Protein AF-A0A7X8GP42-F1 (afdb_monomer_lite)

Radius of gyration: 11.69 Å; chains: 1; bounding box: 27×23×25 Å

Secondary structure (DSSP, 8-state):
--HHHHHHHTTGGGT--GGGGTT-------SSGGG-HHHHHHHHHHHHSSS-------

Structure (mmCIF, N/CA/C/O backbone):
data_AF-A0A7X8GP42-F1
#
_entry.id   AF-A0A7X8GP42-F1
#
loop_
_atom_site.group_PDB
_atom_site.id
_atom_s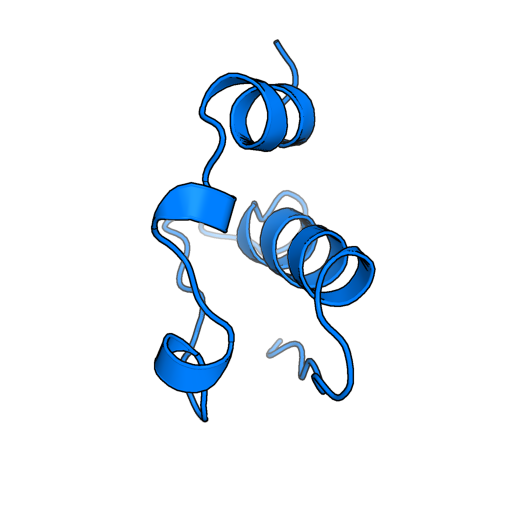ite.type_symbol
_atom_site.label_atom_id
_atom_site.label_alt_id
_atom_site.label_comp_id
_atom_site.label_asym_id
_atom_site.label_entity_id
_atom_site.label_seq_id
_atom_site.pdbx_PDB_ins_code
_atom_site.Cartn_x
_atom_site.Cartn_y
_atom_site.Cartn_z
_atom_site.occupancy
_atom_site.B_iso_or_equiv
_atom_site.auth_seq_id
_atom_site.auth_comp_id
_atom_site.auth_asym_id
_atom_site.auth_atom_id
_atom_site.pdbx_PDB_model_num
ATOM 1 N N . ALA A 1 1 ? 12.625 13.411 7.809 1.00 65.00 1 ALA A N 1
ATOM 2 C CA . ALA A 1 1 ? 11.973 12.134 8.167 1.00 65.00 1 ALA A CA 1
ATOM 3 C C . ALA A 1 1 ? 12.190 11.129 7.038 1.00 65.00 1 ALA A C 1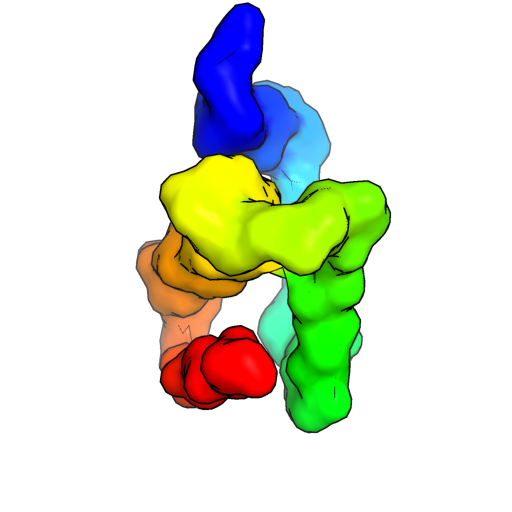
ATOM 5 O O . ALA A 1 1 ? 12.281 11.556 5.892 1.00 65.00 1 ALA A O 1
ATOM 6 N N . THR A 1 2 ? 12.315 9.832 7.332 1.00 89.31 2 THR A N 1
ATOM 7 C CA . THR A 1 2 ? 12.355 8.787 6.290 1.00 89.31 2 THR A CA 1
ATOM 8 C C . THR A 1 2 ? 10.969 8.624 5.653 1.00 89.31 2 THR A C 1
ATOM 10 O O . THR A 1 2 ? 9.966 8.997 6.260 1.00 89.31 2 THR A O 1
ATOM 13 N N . TYR A 1 3 ? 10.886 8.056 4.445 1.00 91.00 3 TYR A N 1
ATOM 14 C CA . TYR A 1 3 ? 9.606 7.864 3.745 1.00 91.00 3 TYR A CA 1
ATOM 15 C C . TYR A 1 3 ? 8.565 7.106 4.590 1.00 91.00 3 TYR A C 1
ATOM 17 O O . TYR A 1 3 ? 7.426 7.544 4.704 1.00 91.00 3 TYR A O 1
ATOM 25 N N . LEU A 1 4 ? 8.968 6.018 5.257 1.00 93.38 4 LEU A N 1
ATOM 26 C CA . LEU A 1 4 ? 8.071 5.233 6.114 1.00 93.38 4 LEU A CA 1
ATOM 27 C C . LEU A 1 4 ? 7.611 6.005 7.358 1.00 93.38 4 LEU A C 1
ATOM 29 O O . LEU A 1 4 ? 6.450 5.901 7.742 1.00 93.38 4 LEU A O 1
ATOM 33 N N . ALA A 1 5 ? 8.486 6.823 7.954 1.00 95.44 5 ALA A N 1
ATOM 34 C CA . ALA A 1 5 ? 8.103 7.673 9.079 1.00 95.44 5 ALA A CA 1
ATOM 35 C C . ALA A 1 5 ? 7.018 8.686 8.677 1.00 95.44 5 ALA A C 1
ATOM 37 O O . ALA A 1 5 ? 6.106 8.939 9.458 1.00 95.44 5 ALA A O 1
ATOM 38 N N . LEU A 1 6 ? 7.061 9.201 7.440 1.00 95.94 6 LEU A N 1
ATOM 39 C CA . LEU A 1 6 ? 6.023 10.098 6.923 1.00 95.94 6 LEU A CA 1
ATOM 40 C C . LEU A 1 6 ? 4.664 9.404 6.758 1.00 95.94 6 LEU A C 1
ATOM 42 O O . LEU A 1 6 ? 3.638 10.060 6.930 1.00 95.94 6 LEU A O 1
ATOM 46 N N . LEU A 1 7 ? 4.626 8.107 6.425 1.00 95.19 7 LEU A N 1
ATOM 47 C CA . LEU A 1 7 ? 3.363 7.358 6.327 1.00 95.19 7 LEU A CA 1
ATOM 48 C C . LEU A 1 7 ? 2.676 7.241 7.694 1.00 95.19 7 LEU A C 1
ATOM 50 O O . LEU A 1 7 ? 1.462 7.442 7.792 1.00 95.19 7 LEU A O 1
ATOM 54 N N . GLU A 1 8 ? 3.459 6.966 8.739 1.00 95.62 8 GLU A N 1
ATOM 55 C CA . GLU A 1 8 ? 2.978 6.906 10.123 1.00 95.62 8 GLU A CA 1
ATOM 56 C C . GLU A 1 8 ? 2.533 8.294 10.613 1.00 95.62 8 GLU A C 1
ATOM 58 O O . GLU A 1 8 ? 1.408 8.450 11.088 1.00 95.62 8 GLU A O 1
ATOM 63 N N . GLU A 1 9 ? 3.375 9.321 10.433 1.00 97.50 9 GLU A N 1
ATOM 64 C CA . GLU A 1 9 ? 3.105 10.703 10.863 1.00 97.50 9 GLU A CA 1
ATOM 65 C C . GLU A 1 9 ? 1.816 11.254 10.239 1.00 97.50 9 GLU A C 1
ATOM 67 O O . GLU A 1 9 ? 0.994 11.866 10.920 1.00 97.50 9 GLU A O 1
ATOM 72 N N . ARG A 1 10 ? 1.594 10.977 8.948 1.00 96.94 10 ARG A N 1
ATOM 73 C CA . ARG A 1 10 ? 0.392 11.408 8.217 1.00 96.94 10 ARG A CA 1
ATOM 74 C C . ARG A 1 10 ? -0.838 10.545 8.492 1.00 96.94 10 ARG A C 1
ATOM 76 O O . ARG A 1 10 ? -1.909 10.852 7.976 1.00 96.94 10 ARG A O 1
ATOM 83 N N . GLN A 1 11 ? -0.705 9.477 9.279 1.00 96.38 11 GLN A N 1
ATOM 84 C CA . GLN A 1 11 ? -1.796 8.576 9.658 1.00 96.38 11 GLN A CA 1
ATOM 85 C C . GLN A 1 11 ? -2.597 8.060 8.454 1.00 96.38 11 GLN A C 1
ATOM 87 O O . GLN A 1 11 ? -3.829 7.994 8.492 1.00 96.38 11 GLN A O 1
ATOM 92 N N . VAL A 1 12 ? -1.901 7.681 7.378 1.00 96.25 12 VAL A N 1
ATOM 93 C CA . VAL A 1 12 ? -2.528 7.376 6.078 1.00 96.25 12 VAL A CA 1
ATOM 94 C C . VAL A 1 12 ? -3.572 6.252 6.142 1.00 96.25 12 VAL A C 1
ATOM 96 O O . VAL A 1 12 ? -4.495 6.230 5.340 1.00 96.25 12 VAL A O 1
ATOM 99 N N . LEU A 1 13 ? -3.508 5.357 7.134 1.00 96.62 13 LEU A N 1
ATOM 100 C CA . LEU A 1 13 ? -4.495 4.281 7.342 1.00 96.62 13 LEU A CA 1
ATOM 101 C C . LEU A 1 13 ? -5.888 4.778 7.777 1.00 96.62 13 LEU A C 1
ATOM 103 O O . LEU A 1 13 ? -6.868 4.022 7.748 1.00 96.62 13 LEU A O 1
ATOM 107 N N . LYS A 1 14 ? -6.009 6.044 8.196 1.00 97.06 14 LYS A N 1
ATOM 108 C CA . LYS A 1 14 ? -7.318 6.660 8.451 1.00 97.06 14 LYS A CA 1
ATOM 109 C C . LYS A 1 14 ? -8.127 6.782 7.160 1.00 97.06 14 LYS A C 1
ATOM 111 O O . LYS A 1 14 ? -9.335 6.562 7.197 1.00 97.06 14 LYS A O 1
ATOM 116 N N . THR A 1 15 ? -7.463 7.073 6.044 1.00 95.62 15 THR A N 1
ATOM 117 C CA . THR A 1 15 ? -8.090 7.296 4.734 1.00 95.62 15 THR A CA 1
ATOM 118 C C . THR A 1 15 ? -7.926 6.109 3.793 1.00 95.62 15 THR A C 1
ATOM 120 O O . THR A 1 15 ? -8.879 5.743 3.113 1.00 95.62 15 THR A O 1
ATOM 123 N N . LEU A 1 16 ? -6.752 5.478 3.766 1.00 95.88 16 LEU A N 1
ATOM 124 C CA . LEU A 1 16 ? -6.486 4.314 2.928 1.00 95.88 16 LEU A CA 1
ATOM 125 C C . LEU A 1 16 ? -7.087 3.057 3.554 1.00 95.88 16 LEU A C 1
ATOM 127 O O . LEU A 1 16 ? -6.856 2.763 4.730 1.00 95.88 16 LEU A O 1
ATOM 131 N N . LYS A 1 17 ? -7.828 2.300 2.748 1.00 95.25 17 LYS A N 1
ATOM 132 C CA . LYS A 1 17 ? -8.484 1.052 3.138 1.00 95.25 17 LYS A CA 1
ATOM 133 C C . LYS A 1 17 ? -8.168 -0.037 2.112 1.00 95.25 17 LYS A C 1
ATOM 135 O O . LYS A 1 17 ? -8.117 0.301 0.929 1.00 95.25 17 LYS A O 1
ATOM 140 N N . PRO A 1 18 ? -7.947 -1.297 2.526 1.00 94.88 18 PRO A N 1
ATOM 141 C CA . PRO A 1 18 ? -7.530 -2.366 1.617 1.00 94.88 18 PRO A CA 1
ATOM 142 C C . PRO A 1 18 ? -8.520 -2.592 0.465 1.00 94.88 18 PRO A C 1
ATOM 144 O O . PRO A 1 18 ? -8.099 -2.915 -0.641 1.00 94.88 18 PRO A O 1
ATOM 147 N N . GLU A 1 19 ? -9.812 -2.332 0.671 1.00 94.12 19 GLU A N 1
ATOM 148 C CA . GLU A 1 19 ? -10.856 -2.464 -0.353 1.00 94.12 19 GLU A CA 1
ATOM 149 C C . GLU A 1 19 ? -10.637 -1.506 -1.533 1.00 94.12 19 GLU A C 1
ATOM 151 O O . GLU A 1 19 ? -10.943 -1.841 -2.673 1.00 94.12 19 GLU A O 1
ATOM 156 N N . GLY A 1 20 ? -10.053 -0.329 -1.281 1.00 93.38 20 GLY A N 1
ATOM 157 C CA . GLY A 1 20 ? -9.692 0.631 -2.329 1.00 93.38 20 GLY A CA 1
ATOM 158 C C . GLY A 1 20 ? -8.449 0.236 -3.132 1.00 93.38 20 GLY A C 1
ATOM 159 O O . GLY A 1 20 ? -8.087 0.936 -4.074 1.00 93.38 20 GLY A O 1
ATOM 160 N N . PHE A 1 21 ? -7.782 -0.854 -2.745 1.00 94.81 21 PHE A N 1
ATOM 161 C CA . PHE A 1 21 ? -6.553 -1.346 -3.359 1.00 94.81 21 PHE A CA 1
ATOM 162 C C . PHE A 1 21 ? -6.747 -2.702 -4.051 1.00 94.81 21 PHE A C 1
ATOM 164 O O . PHE A 1 21 ? -5.781 -3.232 -4.602 1.00 94.81 21 PHE A O 1
ATOM 171 N N . ASP A 1 22 ? -7.970 -3.249 -4.082 1.00 94.12 22 ASP A N 1
ATOM 172 C CA . ASP A 1 22 ? -8.257 -4.448 -4.872 1.00 94.12 22 ASP A CA 1
ATOM 173 C C . ASP A 1 22 ? -7.916 -4.197 -6.347 1.00 94.12 22 ASP A C 1
ATOM 175 O O . ASP A 1 22 ? -8.471 -3.306 -6.994 1.00 94.12 22 ASP A O 1
ATOM 179 N N . ARG A 1 23 ? -6.957 -4.972 -6.866 1.00 93.25 23 ARG A N 1
ATOM 180 C CA . ARG A 1 23 ? -6.400 -4.842 -8.225 1.00 93.25 23 ARG A CA 1
ATOM 181 C C . ARG A 1 23 ? -5.824 -3.453 -8.554 1.00 93.25 23 ARG A C 1
ATOM 183 O O . ARG A 1 23 ? -5.660 -3.121 -9.728 1.00 93.25 23 ARG A O 1
ATOM 190 N N . ALA A 1 24 ? -5.474 -2.653 -7.547 1.00 94.19 24 ALA A N 1
ATOM 191 C CA . ALA A 1 24 ? -4.792 -1.380 -7.751 1.00 94.19 24 ALA A CA 1
ATOM 192 C C . ALA A 1 24 ? -3.307 -1.579 -8.099 1.00 94.19 24 ALA A C 1
ATOM 194 O O . ALA A 1 24 ? -2.676 -2.564 -7.712 1.00 94.19 24 ALA A O 1
ATOM 195 N N . CYS A 1 25 ? -2.724 -0.603 -8.798 1.00 93.38 25 CYS A N 1
ATOM 196 C CA . CYS A 1 25 ? -1.295 -0.566 -9.097 1.00 93.38 25 CYS A CA 1
ATOM 197 C C . CYS A 1 25 ? -0.655 0.673 -8.461 1.00 93.38 25 CYS A C 1
ATOM 199 O O . CYS A 1 25 ? -1.144 1.790 -8.636 1.00 93.38 25 CYS A O 1
ATOM 201 N N . LEU A 1 26 ? 0.451 0.483 -7.735 1.00 92.19 26 LEU A N 1
ATOM 202 C CA . LEU A 1 26 ? 1.231 1.585 -7.175 1.00 92.19 26 LEU A CA 1
ATOM 203 C C . LEU A 1 26 ? 2.258 2.064 -8.195 1.00 92.19 26 LEU A C 1
ATOM 205 O O . LEU A 1 26 ? 3.275 1.408 -8.434 1.00 92.19 26 LEU A O 1
ATOM 209 N N . LEU A 1 27 ? 1.994 3.230 -8.774 1.00 89.38 27 LEU A N 1
ATOM 210 C CA . LEU A 1 27 ? 2.891 3.874 -9.722 1.00 89.38 27 LEU A CA 1
ATOM 211 C C . LEU A 1 27 ? 3.866 4.798 -8.995 1.00 89.38 27 LEU A C 1
ATOM 213 O O . LEU A 1 27 ? 3.536 5.410 -7.978 1.00 89.38 27 LEU A O 1
ATOM 217 N N . CYS A 1 28 ? 5.075 4.906 -9.535 1.00 86.69 28 CYS A N 1
ATOM 218 C CA . CYS A 1 28 ? 6.035 5.906 -9.101 1.00 86.69 28 CYS A CA 1
ATOM 219 C C . CYS A 1 28 ? 6.728 6.525 -10.311 1.00 86.69 28 CYS A C 1
ATOM 221 O O . CYS A 1 28 ? 6.855 5.870 -11.343 1.00 86.69 28 CYS A O 1
ATOM 223 N N . SER A 1 29 ? 7.160 7.776 -10.170 1.00 86.00 29 SER A N 1
ATOM 224 C CA . SER A 1 29 ? 7.779 8.553 -11.248 1.00 86.00 29 SER A CA 1
ATOM 225 C C . SER A 1 29 ? 9.290 8.342 -11.360 1.00 86.00 29 SER A C 1
ATOM 227 O O . SER A 1 29 ? 9.940 9.045 -12.127 1.00 86.00 29 SER A O 1
ATOM 229 N N . GLU A 1 30 ? 9.874 7.427 -10.582 1.00 84.62 30 GLU A N 1
ATOM 230 C CA . GLU A 1 30 ? 11.292 7.105 -10.731 1.00 84.62 30 GLU A CA 1
ATOM 231 C C . GLU A 1 30 ? 11.540 6.294 -12.002 1.00 84.62 30 GLU A C 1
ATOM 233 O O . GLU A 1 30 ? 10.791 5.376 -12.331 1.00 84.62 30 GLU A O 1
ATOM 238 N N . GLU A 1 31 ? 12.652 6.596 -12.669 1.00 80.94 31 GLU A N 1
ATOM 239 C CA . GLU A 1 31 ? 13.096 5.894 -13.875 1.00 80.94 31 GLU A CA 1
ATOM 240 C C . GLU A 1 31 ? 13.444 4.421 -13.601 1.00 80.94 31 GLU A C 1
ATOM 242 O O . GLU A 1 31 ? 13.232 3.563 -14.456 1.00 80.94 31 GLU A O 1
ATOM 247 N N . LYS A 1 32 ? 13.969 4.113 -12.404 1.00 80.00 32 LYS A N 1
ATOM 248 C CA . LYS A 1 32 ? 14.462 2.777 -12.039 1.00 80.00 32 LYS A CA 1
ATOM 249 C C . LYS A 1 32 ? 13.870 2.260 -10.726 1.00 80.00 32 LYS A C 1
ATOM 251 O O . LYS A 1 32 ? 13.600 3.048 -9.817 1.00 80.00 32 LYS A O 1
ATOM 256 N N . PRO A 1 33 ? 13.697 0.932 -10.583 1.00 76.88 33 PRO A N 1
ATOM 257 C CA . PRO A 1 33 ? 13.083 0.334 -9.401 1.00 76.88 33 PRO A CA 1
ATOM 258 C C . PRO A 1 33 ? 13.993 0.295 -8.162 1.00 76.88 33 PRO A C 1
ATOM 260 O O . PRO A 1 33 ? 13.487 0.007 -7.075 1.00 76.88 33 PRO A O 1
ATOM 263 N N . ASP A 1 34 ? 15.296 0.567 -8.290 1.00 75.19 34 ASP A N 1
ATOM 264 C CA . ASP A 1 34 ? 16.298 0.378 -7.224 1.00 75.19 34 ASP A CA 1
ATOM 265 C C . ASP A 1 34 ? 15.987 1.160 -5.937 1.00 75.19 34 ASP A C 1
ATOM 267 O O . ASP A 1 34 ? 16.223 0.675 -4.832 1.00 75.19 34 ASP A O 1
ATOM 271 N N . HIS A 1 35 ? 15.391 2.347 -6.076 1.00 73.19 35 HIS A N 1
ATOM 272 C CA . HIS A 1 35 ? 15.003 3.212 -4.958 1.00 73.19 35 HIS A CA 1
ATOM 273 C C . HIS A 1 35 ? 13.496 3.463 -4.893 1.00 73.19 35 HIS A C 1
ATOM 275 O O . HIS A 1 35 ? 13.060 4.427 -4.268 1.00 73.19 35 HIS A O 1
ATOM 281 N N . CYS A 1 36 ? 12.688 2.618 -5.543 1.00 81.88 36 CYS A N 1
ATOM 282 C CA . CYS A 1 36 ? 11.301 2.985 -5.765 1.00 81.88 36 CYS A CA 1
ATOM 283 C C . CYS A 1 36 ? 10.448 2.990 -4.491 1.00 81.88 36 CYS A C 1
ATOM 285 O O . CYS A 1 36 ? 10.347 1.992 -3.765 1.00 81.88 36 CYS A O 1
ATOM 287 N N . HIS A 1 37 ? 9.752 4.105 -4.248 1.00 87.25 37 HIS A N 1
ATOM 288 C CA . HIS A 1 37 ? 8.880 4.246 -3.077 1.00 87.25 37 HIS A CA 1
ATOM 289 C C . HIS A 1 37 ? 7.696 3.270 -3.106 1.00 87.25 37 HIS A C 1
ATOM 291 O O . HIS A 1 37 ? 7.179 2.899 -2.050 1.00 87.25 37 HIS A O 1
ATOM 297 N N . ARG A 1 38 ? 7.295 2.799 -4.300 1.00 91.50 38 ARG A N 1
ATOM 298 C CA . ARG A 1 38 ? 6.183 1.848 -4.469 1.00 91.50 38 ARG A CA 1
ATOM 299 C C . ARG A 1 38 ? 6.405 0.546 -3.702 1.00 91.50 38 ARG A C 1
ATOM 301 O O . ARG A 1 38 ? 5.475 0.063 -3.066 1.00 91.50 38 ARG A O 1
ATOM 308 N N . ARG A 1 39 ? 7.635 0.013 -3.691 1.00 90.94 39 ARG A N 1
ATOM 309 C CA . ARG A 1 39 ? 7.964 -1.214 -2.947 1.00 90.94 39 ARG A CA 1
ATOM 310 C C . ARG A 1 39 ? 7.840 -0.982 -1.444 1.00 90.94 39 ARG A C 1
ATOM 312 O O . ARG A 1 39 ? 7.206 -1.772 -0.756 1.00 90.94 39 ARG A O 1
ATOM 319 N N . LEU A 1 40 ? 8.415 0.117 -0.953 1.00 92.31 40 LEU A N 1
ATOM 320 C CA . LEU A 1 40 ? 8.385 0.470 0.467 1.00 92.31 40 LEU A CA 1
ATOM 321 C C . LEU A 1 40 ? 6.952 0.682 0.968 1.00 92.31 40 LEU A C 1
ATOM 323 O O . LEU A 1 40 ? 6.588 0.146 2.010 1.00 92.31 40 LEU A O 1
ATOM 327 N N . ALA A 1 41 ? 6.133 1.421 0.215 1.00 94.06 41 ALA A N 1
ATOM 328 C CA . ALA A 1 41 ? 4.729 1.636 0.553 1.00 94.06 41 ALA A CA 1
ATOM 329 C C . ALA A 1 41 ? 3.922 0.337 0.532 1.00 94.06 41 ALA A C 1
ATOM 331 O O . ALA A 1 41 ? 3.170 0.087 1.472 1.00 94.06 41 ALA A O 1
ATOM 332 N N . ALA A 1 42 ? 4.087 -0.491 -0.507 1.00 94.31 42 ALA A N 1
ATOM 333 C CA . ALA A 1 42 ? 3.361 -1.749 -0.637 1.00 94.31 42 ALA A CA 1
ATOM 334 C C . ALA A 1 42 ? 3.634 -2.666 0.563 1.00 94.31 42 ALA A C 1
ATOM 336 O O . ALA A 1 42 ? 2.704 -3.060 1.264 1.00 94.31 42 ALA A O 1
ATOM 337 N N . GLU A 1 43 ? 4.907 -2.953 0.846 1.00 93.81 43 GLU A N 1
ATOM 338 C CA . GLU A 1 43 ? 5.283 -3.856 1.941 1.00 93.81 43 GLU A CA 1
ATOM 339 C C . GLU A 1 43 ? 4.876 -3.297 3.309 1.00 93.81 43 GLU A C 1
ATOM 341 O O . GLU A 1 43 ? 4.397 -4.040 4.168 1.00 93.81 43 GLU A O 1
ATOM 346 N N . TRP A 1 44 ? 4.985 -1.978 3.504 1.00 95.44 44 TRP A N 1
ATOM 347 C CA . TRP A 1 44 ? 4.504 -1.342 4.727 1.00 95.44 44 TRP A CA 1
ATOM 348 C C . TRP A 1 44 ? 2.985 -1.507 4.895 1.00 95.44 44 TRP A C 1
ATOM 350 O O . TRP A 1 44 ? 2.542 -1.888 5.976 1.00 95.44 44 TRP A O 1
ATOM 360 N N . LEU A 1 45 ? 2.187 -1.308 3.837 1.00 95.81 45 LEU A N 1
ATOM 361 C CA . LEU A 1 45 ? 0.730 -1.503 3.874 1.00 95.81 45 LEU A CA 1
ATOM 362 C C . LEU A 1 45 ? 0.349 -2.963 4.145 1.00 95.81 45 LEU A C 1
ATOM 364 O O . LEU A 1 45 ? -0.526 -3.218 4.971 1.00 95.81 45 LEU A O 1
ATOM 368 N N . LYS A 1 46 ? 1.037 -3.929 3.525 1.00 95.12 46 LYS A N 1
ATOM 369 C CA . LYS A 1 46 ? 0.823 -5.363 3.793 1.00 95.12 46 LYS A CA 1
ATOM 370 C C . LYS A 1 46 ? 1.122 -5.745 5.241 1.00 95.12 46 LYS A C 1
ATOM 372 O O . LYS A 1 46 ? 0.454 -6.617 5.778 1.00 95.12 46 LYS A O 1
ATOM 377 N N . GLY A 1 47 ? 2.065 -5.077 5.904 1.00 95.44 47 GLY A N 1
ATOM 378 C CA . GLY A 1 47 ? 2.289 -5.260 7.342 1.00 95.44 47 GLY A CA 1
ATOM 379 C C . GLY A 1 47 ? 1.150 -4.733 8.229 1.00 95.44 47 GLY A C 1
ATOM 380 O O . GLY A 1 47 ? 1.067 -5.107 9.398 1.00 95.44 47 GLY A O 1
ATOM 381 N N . LYS A 1 48 ? 0.279 -3.861 7.703 1.00 95.94 48 LYS A N 1
ATOM 382 C CA . LYS A 1 48 ? -0.833 -3.227 8.436 1.00 95.94 48 LYS A CA 1
ATOM 383 C C . LYS A 1 48 ? -2.203 -3.804 8.070 1.00 95.94 48 LYS A C 1
ATOM 385 O O . LYS A 1 48 ? -3.152 -3.629 8.832 1.00 95.94 48 LYS A O 1
ATOM 390 N N . TRP A 1 49 ? -2.320 -4.460 6.919 1.00 95.75 49 TRP A N 1
ATOM 391 C CA . TRP A 1 49 ? -3.561 -5.037 6.404 1.00 95.75 49 TRP A CA 1
ATOM 392 C C . TRP A 1 49 ? -3.508 -6.564 6.387 1.00 95.75 49 TRP A C 1
ATOM 394 O O . TRP A 1 49 ? -2.480 -7.165 6.096 1.00 95.75 49 TRP A O 1
ATOM 404 N N . VAL A 1 50 ? -4.642 -7.203 6.673 1.00 92.94 50 VAL A N 1
ATOM 405 C CA . VAL A 1 50 ? -4.768 -8.666 6.658 1.00 92.94 50 VAL A CA 1
ATOM 406 C C . VAL A 1 50 ? -5.300 -9.114 5.298 1.00 92.94 50 VAL A C 1
ATOM 408 O O . VAL A 1 50 ? -6.214 -8.498 4.762 1.00 92.94 50 VAL A O 1
ATOM 411 N N . GLY A 1 51 ? -4.743 -10.199 4.752 1.00 91.69 51 GLY A N 1
ATOM 412 C CA . GLY A 1 51 ? -5.263 -10.831 3.532 1.00 91.69 51 GLY A CA 1
ATOM 413 C C . GLY A 1 51 ? -4.872 -10.147 2.218 1.00 91.69 51 GLY A C 1
ATOM 414 O O . GLY A 1 51 ? -5.541 -10.354 1.213 1.00 91.69 51 GLY A O 1
ATOM 415 N N . VAL A 1 52 ? -3.801 -9.348 2.205 1.00 94.38 52 VAL A N 1
ATOM 416 C CA . VAL A 1 52 ? -3.317 -8.657 0.998 1.00 94.38 52 VAL A CA 1
ATOM 417 C C . VAL A 1 52 ? -2.167 -9.429 0.343 1.00 94.38 52 VAL A C 1
ATOM 419 O O . VAL A 1 52 ? -1.164 -9.746 0.989 1.00 94.38 52 VAL A O 1
ATOM 422 N N . GLU A 1 53 ? -2.284 -9.680 -0.962 1.00 94.75 53 GLU A N 1
ATOM 423 C CA . GLU A 1 53 ? -1.196 -10.173 -1.814 1.00 94.75 53 GLU A CA 1
ATOM 424 C C . GLU A 1 53 ? -0.543 -8.998 -2.556 1.00 94.75 53 GLU A C 1
ATOM 426 O O . GLU A 1 53 ? -1.226 -8.118 -3.073 1.00 94.75 53 GLU A O 1
ATOM 431 N N . ILE A 1 54 ? 0.791 -8.987 -2.624 1.00 93.94 54 ILE A N 1
ATOM 432 C CA . ILE A 1 54 ? 1.552 -8.005 -3.406 1.00 93.94 54 ILE A CA 1
ATOM 433 C C . ILE A 1 54 ? 2.273 -8.735 -4.527 1.00 93.94 54 ILE A C 1
ATOM 435 O O . ILE A 1 54 ? 2.999 -9.699 -4.278 1.00 93.94 54 ILE A O 1
ATOM 439 N N . ARG A 1 55 ? 2.137 -8.213 -5.747 1.00 93.12 55 ARG A N 1
ATOM 440 C CA . ARG A 1 55 ? 2.908 -8.637 -6.914 1.00 93.12 55 ARG A CA 1
ATOM 441 C C . ARG A 1 55 ? 3.785 -7.489 -7.396 1.00 93.12 55 ARG A C 1
ATOM 443 O O . ARG A 1 55 ? 3.281 -6.466 -7.850 1.00 93.12 55 ARG A O 1
ATOM 450 N N . HIS A 1 56 ? 5.100 -7.672 -7.307 1.00 88.69 56 HIS A N 1
ATOM 451 C CA . HIS A 1 56 ? 6.066 -6.716 -7.843 1.00 88.69 56 HIS A CA 1
ATOM 452 C C . HIS A 1 56 ? 6.205 -6.921 -9.350 1.00 88.69 56 HIS A C 1
ATOM 454 O O . HIS A 1 56 ? 6.443 -8.038 -9.806 1.00 88.69 56 HIS A O 1
ATOM 460 N N . ILE A 1 57 ? 6.046 -5.841 -10.107 1.00 82.31 57 ILE A N 1
ATOM 461 C CA . ILE A 1 57 ? 6.243 -5.818 -11.558 1.00 82.31 57 ILE A CA 1
ATOM 462 C C . ILE A 1 57 ? 7.669 -5.311 -11.808 1.00 82.31 57 ILE A C 1
ATOM 464 O O . ILE A 1 57 ? 8.082 -4.329 -11.177 1.00 82.31 57 ILE A O 1
ATOM 468 N N . LEU A 1 58 ? 8.416 -6.029 -12.653 1.00 69.94 58 LEU A N 1
ATOM 469 C CA . LEU A 1 58 ? 9.777 -5.678 -13.074 1.00 69.94 58 LEU A CA 1
ATOM 470 C C . LEU A 1 58 ? 9.749 -4.598 -14.155 1.00 69.94 58 LEU A C 1
ATOM 472 O O . LEU A 1 58 ? 8.910 -4.727 -15.073 1.00 69.94 58 LEU A O 1
#

pLDDT: mean 90.81, std 7.2, range [65.0, 97.5]

Sequence (58 aa):
ATYLALLEERQVLKTLKPEGFDRACLLCSEEKPDHCHRRLAAEWLKGKWVGVEIRHIL

Foldseek 3Di:
DDPLVVCVVVVCVVPDDVVVCVVNDDDDPDPDPPPDVRVVVVVSVPVVDPPDDDDDDD

=== Feature glossary ===
Feature key, reading from the visual/contextual features back to the raw sequence:

Rendered structure images. Structure images are PyMOL renders from six orthogonal camera directions. Cartoon representation draws helices as coils and strands as arrows; sticks shows the backbone as bonds; surface shows the solvent-excluded envelope. Rainbow coloring maps sequence position to hue (blue→red, N→C); chain coloring assigns a distinct color per polypeptide.

Contact-map, Ramachandran, and PAE plots. Three diagnostic plots accompany the record. The Cα contact map visualizes the tertiary structure as a 2D adjacency matrix (8 Å cutoff, sequence-local contacts suppressed). The Ramachandran plot shows the distribution of backbone (φ, ψ) torsions, with points in the α and β basins reflecting secondary structure content. The PAE plot shows AlphaFold's inter-residue confidence as a color matrix.

InterPro / GO / CATH / organism. The annotation block draws on four external resources. InterPro: which protein families and domains the sequence belongs to. GO: standardized terms for what the protein does, what process it participates in, and where in the cell it acts. CATH: which structural fold it has in the CATH hierarchy. Organism: the species of origin.

Nearest PDB structures. Structural nearest neighbors (via Foldseek easy-search vs the PDB). Reported per hit: target PDB id, E-value, and alignment TM-score. A TM-score above ~0.5 is the conventional threshold for 'same fold'.

Predicted aligned error. Predicted aligned error is AlphaFold's pairwise confidence. U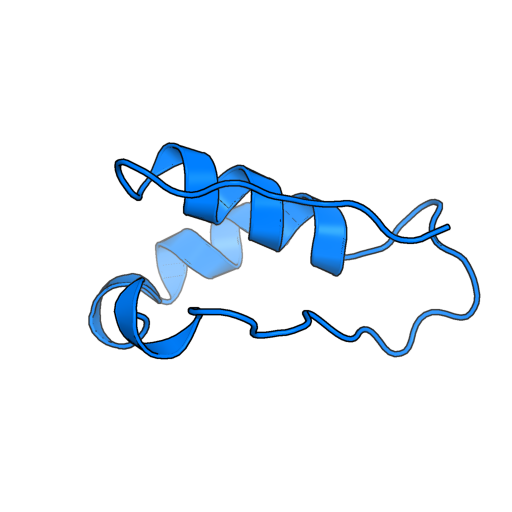nlike pLDDT (per-residue), PAE is per-residue-pair and captures whether two parts of the structure are correctly placed relative to each other. Units are ångströms of expected positional error.

Solvent-accessible surface area. SASA measures how much of the protein is reachable by solvent. It is computed by rolling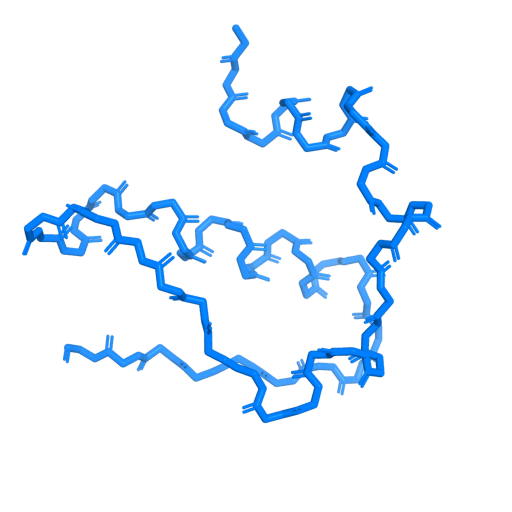 a water-sized probe over the atomic surface and summing the exposed area (Å²). Per-residue SASA distinguishes core (buried, low SASA) from surface (exposed, high SASA) residues; total SASA is a whole-molecule size measure.

B-factor. Crystallographic B-factors measure how much each atom's electron density is smeared out, in Å². They rise in mobile loops and surface residues and fall in the buried interior. In AlphaFold models this column is repurposed to hold pLDDT instead.

pLDDT. For AlphaFold models, the B-factor field carries pLDDT — the model's own estimate of local accuracy on a 0–100 scale. Regions with pLDDT<50 should be treated as essentially unmodeled; they often correspond to intrinsically disordered segments.

Backbone torsions (φ/ψ). φ (phi) and ψ (psi) are the two rotatable backbone dihedrals per residue: φ is the C(i-1)–N–Cα–C torsion, ψ is the N–Cα–C–N(i+1) torsion, both in degrees on (−180°, 180°]. α-helical residues cluster near (−60°, −45°); β-strand residues near (−120°, +130°). A Ramachandran plot is simply a scatter of (φ, ψ) for every residue.

Radius of gyration, Cα contacts, bounding box. Radius of gyration (Rg) is the root-mean-sq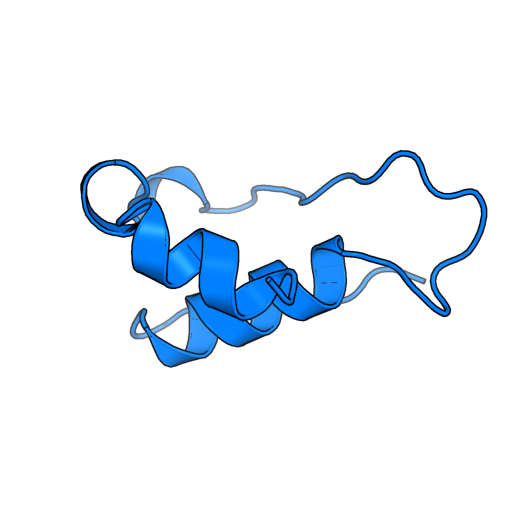uare distance of Cα atoms from their centroid — a single number for overall size and compactness. A globular domain of N residues has Rg ≈ 2.2·N^0.38 Å; an extended or disordered chain has a much larger Rg. The Cα contact count is the number of residue pairs whose Cα atoms are within 8 Å and are more than four positions apart in sequence — a standard proxy for tertiary packing density. The bounding box is the smallest axis-aligned box enclosing all Cα atoms.

Secondary structure (3-state, P-SEA). Three-state secondary structure (P-SEA) collapses the eight DSSP classes into helix (a), strand (b), and coil (c). P-SEA assigns these from Cα geometry alone — distances and angles — without requiring backbone oxygens, so it works on any Cα trace.

Secondary structure (8-state, DSSP). Secondary structure is the local, repeating backbone conformation. DSSP classifies it into eight states by reading the hydrogen-bond network: three helix types (H, G, I), two β types (E, B), two non-regular types (T, S), and unstructured coil (-).

Foldseek 3Di. The Foldseek 3Di string encodes local tertiary geometry as a 20-letter alphabet — one character per residue — derived from the relative positions of nearby Cα atoms. Unlike the amino-acid sequence, 3Di is a direct function of the 3D structure, so two proteins with the same fold have similar 3Di strings even at low sequence identity.

mmCIF coordinates. Structure coordinates are given as an mmCIF _atom_site loop: one row per atom with element, residue name, chain id, sequence number, and x/y/z position in Å. Only the four main-chain atoms per residue are included here; side chains are omitted to keep the record compact.

Sequence. This is the polypeptide sequence — one letter per residue, N-terminus first. Length ranges from a few dozen residues for small domains to over a thousand for large multi-domain prote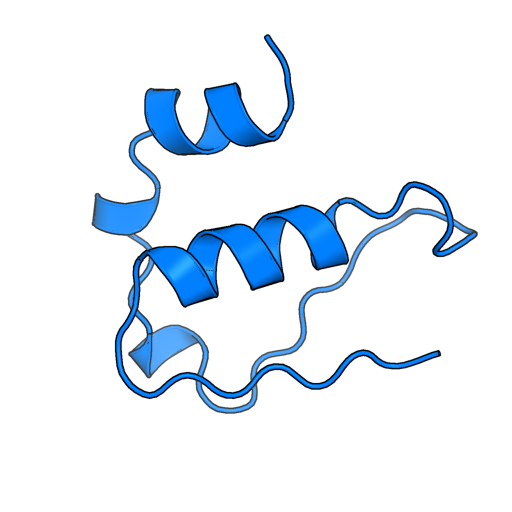ins.